Protein AF-A0A7C1NBG6-F1 (afdb_monomer)

Nearest PDB structures (foldseek):
  2a9f-assembly1_B  TM=6.896E-01  e=1.009E-01  Streptococcus pyogenes
  5yb0-assembly3_E  TM=5.919E-01  e=1.326E-01  Entamoeba histolytica
  8ecu-assembly1_B  TM=7.474E-01  e=1.358E+00  Equus caballus
  3olz-assembly1_B  TM=3.492E-01  e=1.786E+00  Rattus norvegicus

Radius of gyration: 12.04 Å; Cα contacts (8 Å, |Δi|>4): 66; chains: 1; bounding box: 36×18×30 Å

Structure (mmCIF, N/CA/C/O backbone):
data_AF-A0A7C1NBG6-F1
#
_entry.id   AF-A0A7C1NBG6-F1
#
loop_
_atom_site.group_PDB
_atom_site.id
_atom_site.type_symbol
_atom_site.label_atom_id
_atom_site.label_alt_id
_atom_site.label_comp_id
_atom_site.label_asym_id
_atom_site.label_entity_id
_atom_site.label_seq_id
_atom_site.pdbx_PDB_ins_code
_atom_site.Cartn_x
_atom_site.Cartn_y
_atom_site.Cartn_z
_atom_site.occupancy
_atom_site.B_iso_or_equiv
_atom_site.auth_seq_id
_atom_site.auth_comp_id
_atom_site.auth_asym_id
_atom_site.auth_atom_id
_atom_site.pdbx_PDB_model_num
ATOM 1 N N . MET A 1 1 ? 25.494 3.515 10.108 1.00 37.00 1 MET A N 1
ATOM 2 C CA . MET A 1 1 ? 24.086 3.190 10.405 1.00 37.00 1 MET A CA 1
ATOM 3 C C . MET A 1 1 ? 23.260 4.170 9.604 1.00 37.00 1 MET A C 1
ATOM 5 O O . MET A 1 1 ? 23.377 5.359 9.854 1.00 37.00 1 MET A O 1
ATOM 9 N N . ALA A 1 2 ? 22.615 3.712 8.530 1.00 40.28 2 ALA A N 1
ATOM 10 C CA . ALA A 1 2 ? 21.864 4.592 7.640 1.00 40.28 2 ALA A CA 1
ATOM 11 C C . ALA A 1 2 ? 20.578 5.006 8.361 1.00 40.28 2 ALA A C 1
ATOM 13 O O . ALA A 1 2 ? 19.613 4.249 8.430 1.00 40.28 2 ALA A O 1
ATOM 14 N N . GLU A 1 3 ? 20.637 6.172 8.990 1.00 45.84 3 GLU A N 1
ATOM 15 C CA . GLU A 1 3 ? 19.530 6.819 9.669 1.00 45.84 3 GLU A CA 1
ATOM 16 C C . GLU A 1 3 ? 18.461 7.153 8.626 1.00 45.84 3 GLU A C 1
ATOM 18 O O . GLU A 1 3 ? 18.615 8.056 7.812 1.00 45.84 3 GLU A O 1
ATOM 23 N N . ASN A 1 4 ? 17.404 6.343 8.627 1.00 46.28 4 ASN A N 1
ATOM 24 C CA . ASN A 1 4 ? 16.111 6.653 8.039 1.00 46.28 4 ASN A CA 1
ATOM 25 C C . ASN A 1 4 ? 16.159 7.048 6.548 1.00 46.28 4 ASN A C 1
ATO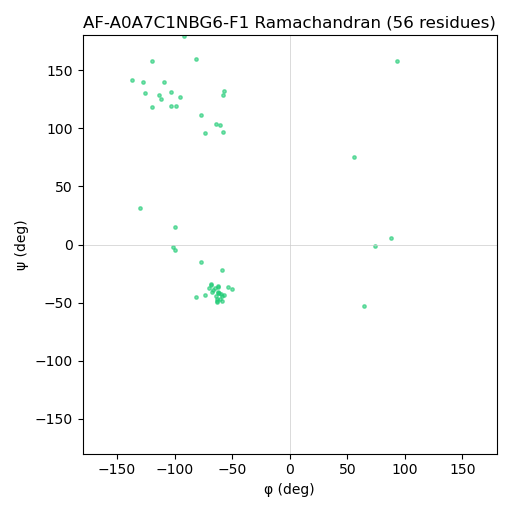M 27 O O . ASN A 1 4 ? 15.964 8.205 6.183 1.00 46.28 4 ASN A O 1
ATOM 31 N N . ALA A 1 5 ? 16.355 6.070 5.655 1.00 48.41 5 ALA A N 1
ATOM 32 C CA . A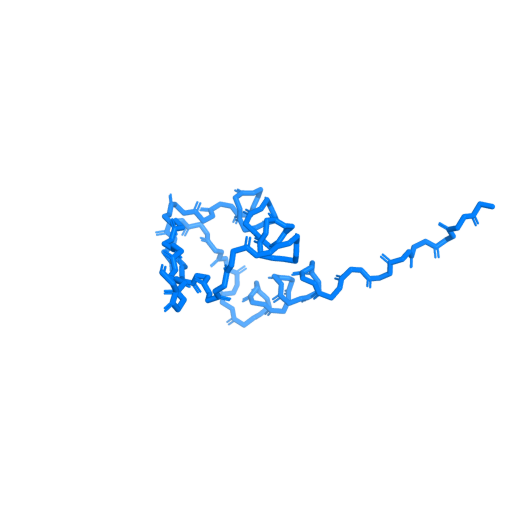LA A 1 5 ? 15.961 6.249 4.260 1.00 48.41 5 ALA A CA 1
ATOM 33 C C . ALA A 1 5 ? 14.454 6.551 4.237 1.00 48.41 5 ALA A C 1
ATOM 35 O O . ALA A 1 5 ? 13.631 5.645 4.369 1.00 48.41 5 ALA A O 1
ATOM 36 N N . VAL A 1 6 ? 14.098 7.837 4.166 1.00 60.09 6 VAL A N 1
ATOM 37 C CA . VAL A 1 6 ? 12.710 8.299 4.167 1.00 60.09 6 VAL A CA 1
ATOM 38 C C . VAL A 1 6 ? 12.035 7.695 2.946 1.00 60.09 6 VAL A C 1
ATOM 40 O O . VAL A 1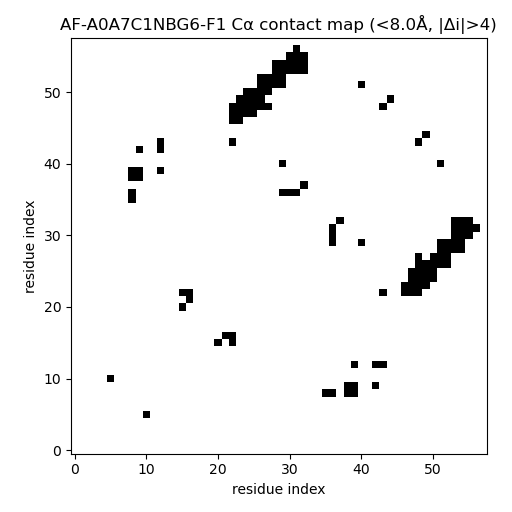 6 ? 12.249 8.119 1.811 1.00 60.09 6 VAL A O 1
ATOM 43 N N . ASN A 1 7 ? 11.248 6.651 3.178 1.00 72.81 7 ASN A N 1
ATOM 44 C CA . ASN A 1 7 ? 10.559 5.959 2.113 1.00 72.81 7 ASN A CA 1
ATOM 45 C C . ASN A 1 7 ? 9.345 6.788 1.683 1.00 72.81 7 ASN A C 1
ATOM 47 O O . ASN A 1 7 ? 8.373 6.916 2.431 1.00 72.81 7 ASN A O 1
ATOM 51 N N . ILE A 1 8 ? 9.398 7.334 0.467 1.00 82.94 8 ILE A N 1
ATOM 52 C CA . ILE A 1 8 ? 8.349 8.186 -0.108 1.00 82.94 8 ILE A CA 1
ATOM 53 C C . ILE A 1 8 ? 6.976 7.495 -0.068 1.00 82.94 8 ILE A C 1
ATOM 55 O O . ILE A 1 8 ? 5.973 8.156 0.204 1.00 82.94 8 ILE A O 1
ATOM 59 N N . SER A 1 9 ? 6.911 6.173 -0.268 1.00 82.44 9 SER A N 1
ATOM 60 C CA . SER A 1 9 ? 5.633 5.451 -0.229 1.00 82.44 9 SER A CA 1
ATOM 61 C C . SER A 1 9 ? 5.025 5.412 1.174 1.00 82.44 9 SER A C 1
ATOM 63 O O . SER A 1 9 ? 3.812 5.536 1.310 1.00 82.44 9 SER A O 1
ATOM 65 N N . SER A 1 10 ? 5.845 5.338 2.227 1.00 83.56 10 SER A N 1
ATOM 66 C CA . SER A 1 10 ? 5.383 5.454 3.617 1.00 83.56 10 SER A CA 1
ATOM 67 C C . SER A 1 10 ? 4.786 6.818 3.909 1.00 83.56 10 SER A C 1
ATOM 69 O O . SER A 1 10 ? 3.677 6.915 4.428 1.00 83.56 10 SER A O 1
ATOM 71 N N . VAL A 1 11 ? 5.511 7.875 3.537 1.00 89.75 11 VAL A N 1
ATOM 72 C CA . VAL A 1 11 ? 5.087 9.255 3.797 1.00 89.75 11 VAL A CA 1
ATOM 73 C C . VAL A 1 11 ? 3.771 9.559 3.079 1.00 89.75 11 VAL A C 1
ATOM 75 O O . VAL A 1 11 ? 2.908 10.237 3.635 1.00 89.75 11 VAL A O 1
ATOM 78 N N . ALA A 1 12 ? 3.579 9.017 1.873 1.00 90.19 12 ALA A N 1
ATOM 79 C CA . ALA A 1 12 ? 2.319 9.128 1.147 1.00 90.19 12 ALA A CA 1
ATOM 80 C C . ALA A 1 12 ? 1.145 8.462 1.892 1.00 90.19 12 ALA A C 1
ATOM 82 O O . ALA A 1 12 ? 0.058 9.039 1.953 1.00 90.19 12 ALA A O 1
ATOM 83 N N . VAL A 1 13 ? 1.354 7.289 2.502 1.00 90.81 13 VAL A N 1
ATOM 84 C CA . VAL A 1 13 ? 0.324 6.605 3.308 1.00 90.81 13 VAL A CA 1
ATOM 85 C C . VAL A 1 13 ? 0.005 7.383 4.586 1.00 90.81 13 VAL A C 1
ATOM 87 O O . VAL A 1 13 ? -1.167 7.539 4.938 1.00 90.81 13 VAL A O 1
ATOM 90 N N . ASP A 1 14 ? 1.016 7.941 5.250 1.00 90.75 14 ASP A N 1
ATOM 91 C CA . ASP A 1 14 ? 0.812 8.784 6.433 1.00 90.75 14 ASP A CA 1
ATOM 92 C C . ASP A 1 14 ? 0.061 10.076 6.094 1.00 90.75 14 ASP A C 1
ATOM 94 O O . ASP A 1 14 ? -0.802 10.524 6.853 1.00 90.75 14 ASP A O 1
ATOM 98 N N . LEU A 1 15 ? 0.339 10.671 4.931 1.00 92.81 15 LEU A N 1
ATOM 99 C CA . LEU A 1 15 ? -0.431 11.804 4.428 1.00 92.81 15 LEU A CA 1
ATOM 100 C C . LEU A 1 15 ? -1.883 11.405 4.140 1.00 92.81 15 LEU A C 1
ATOM 102 O O . LEU A 1 15 ? -2.797 12.123 4.544 1.00 92.81 15 LEU A O 1
ATOM 106 N N . ALA A 1 16 ? -2.109 10.253 3.504 1.00 92.94 16 ALA A N 1
ATOM 107 C CA . ALA A 1 16 ? -3.455 9.746 3.257 1.00 92.94 16 ALA A CA 1
ATOM 108 C C . ALA A 1 16 ? -4.237 9.600 4.571 1.00 92.94 16 ALA A C 1
ATOM 110 O O . ALA A 1 16 ? -5.369 10.070 4.655 1.00 92.94 16 ALA A O 1
ATOM 111 N N . LYS A 1 17 ? -3.625 9.065 5.633 1.00 92.00 17 LYS A N 1
ATOM 112 C CA . LYS A 1 17 ? -4.244 9.046 6.969 1.00 92.00 17 LYS A CA 1
ATOM 113 C C . LYS A 1 17 ? -4.569 10.432 7.504 1.00 92.00 17 LYS A C 1
ATOM 115 O O . LYS A 1 17 ? -5.637 10.611 8.064 1.00 92.00 17 LYS A O 1
ATOM 120 N N . LYS A 1 18 ? -3.688 11.422 7.347 1.00 93.75 18 LYS A N 1
ATOM 121 C CA . LYS A 1 18 ? -3.975 12.792 7.814 1.00 93.75 18 LYS A CA 1
ATOM 122 C C . LYS A 1 18 ? -5.180 13.402 7.096 1.00 93.75 18 LYS A C 1
ATOM 124 O O . LYS A 1 18 ? -5.953 14.117 7.718 1.00 93.75 18 LYS A O 1
ATOM 129 N N . ILE A 1 19 ? -5.349 13.103 5.809 1.00 94.75 19 ILE A N 1
ATOM 130 C CA . ILE A 1 19 ? -6.478 13.585 4.999 1.00 94.75 19 ILE A CA 1
ATOM 131 C C . ILE A 1 19 ? -7.769 12.844 5.368 1.00 94.75 19 ILE A C 1
ATOM 133 O O . ILE A 1 19 ? -8.838 13.438 5.496 1.00 94.75 19 ILE A O 1
ATOM 137 N N . PHE A 1 20 ? -7.675 11.529 5.526 1.00 92.62 20 PHE A N 1
ATOM 138 C CA . PHE A 1 20 ? -8.827 10.646 5.652 1.00 92.62 20 PHE A CA 1
ATOM 139 C C . PHE A 1 20 ? -9.161 10.252 7.094 1.00 92.62 20 PHE A C 1
ATOM 141 O O . PHE A 1 20 ? -10.201 9.635 7.319 1.00 92.62 20 PHE A O 1
ATOM 148 N N . HIS A 1 21 ? -8.341 10.666 8.057 1.00 91.12 21 HIS A N 1
ATOM 149 C CA . HIS A 1 21 ? -8.331 10.315 9.483 1.00 91.12 21 HIS A CA 1
ATOM 150 C C . HIS A 1 21 ? -8.019 8.837 9.748 1.00 91.12 21 HIS A C 1
ATOM 152 O O . HIS A 1 21 ? -7.083 8.518 10.477 1.00 91.12 21 HIS A O 1
ATOM 158 N N . ASP A 1 22 ? -8.767 7.942 9.110 1.00 91.38 22 ASP A N 1
ATOM 159 C CA . ASP A 1 22 ? -8.620 6.496 9.212 1.00 91.38 22 ASP A CA 1
ATOM 160 C C . ASP A 1 22 ? -8.747 5.856 7.827 1.00 91.38 22 ASP A C 1
ATOM 162 O O . ASP A 1 22 ? -9.562 6.292 7.008 1.00 91.38 22 ASP A O 1
ATOM 166 N N . LEU A 1 23 ? -7.941 4.831 7.562 1.00 94.19 23 LEU A N 1
ATOM 167 C CA . LEU A 1 23 ? -7.960 4.051 6.324 1.00 94.19 23 LEU A CA 1
ATOM 168 C C . LEU A 1 23 ? -8.687 2.708 6.488 1.00 94.19 23 LEU A C 1
ATOM 170 O O . LEU A 1 23 ? -8.853 1.992 5.497 1.00 94.19 23 LEU A O 1
ATOM 174 N N . ASN A 1 24 ? -9.157 2.393 7.698 1.00 94.50 24 ASN A N 1
ATOM 175 C CA . ASN A 1 24 ? -9.851 1.151 7.986 1.00 94.50 24 ASN A CA 1
ATOM 176 C C . ASN A 1 24 ? -11.089 0.959 7.098 1.00 94.50 24 ASN A C 1
ATOM 178 O O . ASN A 1 24 ? -11.898 1.873 6.920 1.00 94.50 24 ASN A O 1
ATOM 182 N N . GLY A 1 25 ? -11.229 -0.225 6.503 1.00 91.00 25 GLY A N 1
ATOM 183 C CA . GLY A 1 25 ? -12.378 -0.559 5.656 1.00 91.00 25 GLY A CA 1
ATO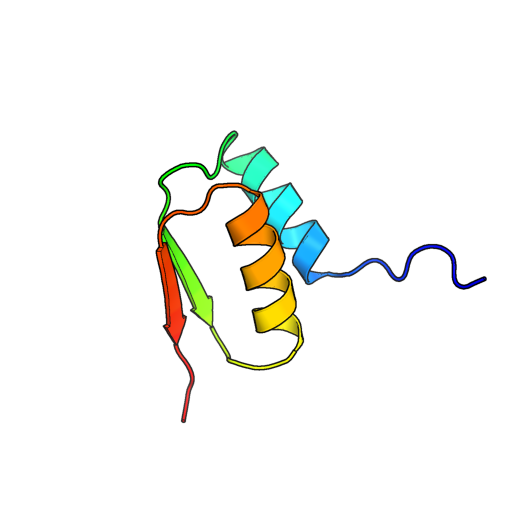M 184 C C . GLY A 1 25 ? -12.380 0.093 4.267 1.00 91.00 25 GLY A C 1
ATOM 185 O O . GLY A 1 25 ? -13.297 -0.167 3.486 1.00 91.00 25 GLY A O 1
ATOM 186 N N . ARG A 1 26 ? -11.382 0.924 3.934 1.00 94.81 26 ARG A N 1
ATOM 187 C CA . ARG A 1 26 ? -11.287 1.575 2.619 1.00 94.81 26 ARG A CA 1
ATOM 188 C C . ARG A 1 26 ? -10.689 0.649 1.570 1.00 94.81 26 ARG A C 1
ATOM 190 O O . ARG A 1 26 ? -9.968 -0.294 1.891 1.00 94.81 26 ARG A O 1
ATOM 197 N N . SER A 1 27 ? -10.948 0.985 0.313 1.00 95.75 27 SER A N 1
ATOM 198 C CA . SER A 1 27 ? -10.339 0.352 -0.852 1.00 95.75 27 SER A CA 1
ATOM 199 C C . SER A 1 27 ? -9.369 1.331 -1.518 1.00 95.75 27 SER A C 1
ATOM 201 O O . SER A 1 27 ? -9.666 2.525 -1.613 1.00 95.75 27 SER A O 1
ATOM 203 N N . VAL A 1 28 ? -8.214 0.847 -1.972 1.00 95.44 28 VAL A N 1
ATOM 204 C CA . VAL A 1 28 ? -7.156 1.666 -2.586 1.00 95.44 28 VAL A CA 1
ATOM 205 C C . VAL A 1 28 ? -6.757 1.090 -3.939 1.00 95.44 28 VAL A C 1
ATOM 207 O O . VAL A 1 28 ? -6.634 -0.121 -4.085 1.00 95.44 28 VAL A O 1
ATOM 210 N N . LEU A 1 2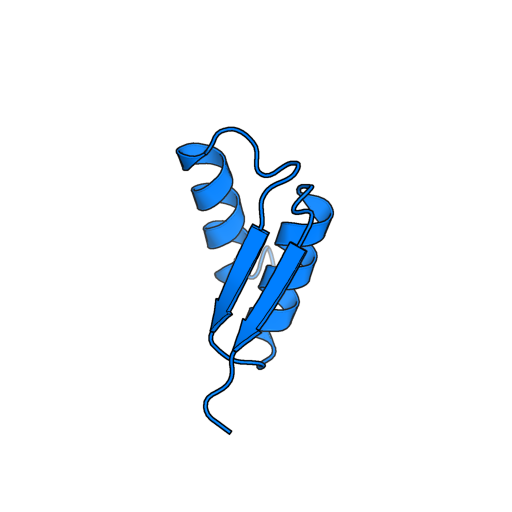9 ? -6.527 1.965 -4.921 1.00 95.12 29 LEU A N 1
ATOM 211 C CA . LEU A 1 29 ? -5.968 1.618 -6.225 1.00 95.12 29 LEU A CA 1
ATOM 212 C C . LEU A 1 29 ? -4.492 2.027 -6.284 1.00 95.12 29 LEU A C 1
ATOM 214 O O . LEU A 1 29 ? -4.167 3.209 -6.186 1.00 95.12 29 LEU A O 1
ATOM 218 N N . LEU A 1 30 ? -3.609 1.054 -6.476 1.00 92.75 30 LEU A N 1
ATOM 219 C CA . LEU A 1 30 ? -2.196 1.254 -6.764 1.00 92.75 30 LEU A CA 1
ATOM 220 C C . LEU A 1 30 ? -1.979 1.208 -8.274 1.00 92.75 30 LEU A C 1
ATOM 222 O O . LEU A 1 30 ? -2.378 0.258 -8.945 1.00 92.75 30 LEU A O 1
ATOM 226 N N . LEU A 1 31 ? -1.341 2.247 -8.804 1.00 91.81 31 LEU A N 1
ATOM 227 C CA . LEU A 1 31 ? -0.948 2.318 -10.20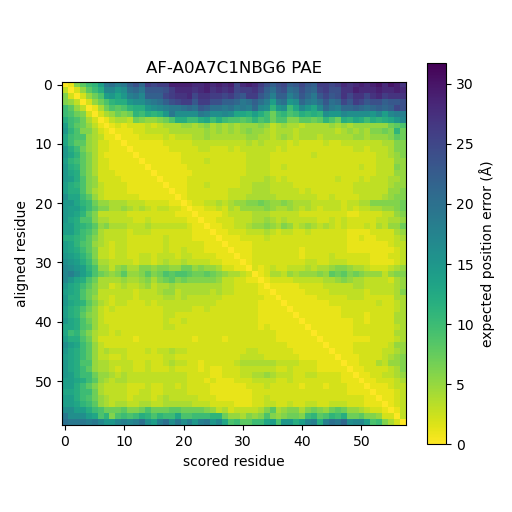6 1.00 91.81 31 LEU A CA 1
ATOM 228 C C . LEU A 1 31 ? 0.530 1.937 -10.329 1.00 91.81 31 LEU A C 1
ATOM 230 O O . LEU A 1 31 ? 1.396 2.615 -9.775 1.00 91.81 31 LEU A O 1
ATOM 234 N N . GLY A 1 32 ? 0.807 0.871 -11.075 1.00 88.06 32 GLY A N 1
ATOM 235 C CA . GLY A 1 32 ? 2.132 0.266 -11.205 1.00 88.06 32 GLY A CA 1
ATOM 236 C C . GLY A 1 32 ? 2.375 -0.876 -10.211 1.00 88.06 32 GLY A C 1
ATOM 237 O O . GLY A 1 32 ? 1.726 -0.975 -9.174 1.00 88.06 32 GLY A O 1
ATOM 238 N N . ALA A 1 33 ? 3.325 -1.750 -10.550 1.00 86.19 33 ALA A N 1
ATOM 239 C CA . ALA A 1 33 ? 3.626 -2.986 -9.816 1.00 86.19 33 ALA A CA 1
ATOM 240 C C . ALA A 1 33 ? 5.129 -3.147 -9.495 1.00 86.19 33 ALA A C 1
ATOM 242 O O . ALA A 1 33 ? 5.648 -4.256 -9.479 1.00 86.19 33 ALA A O 1
ATOM 243 N N . GLY A 1 34 ? 5.845 -2.033 -9.299 1.00 87.38 34 GLY A N 1
ATOM 244 C CA . GLY A 1 34 ? 7.258 -2.041 -8.897 1.00 87.38 34 GLY A CA 1
ATOM 245 C C . GLY A 1 34 ? 7.455 -1.993 -7.378 1.00 87.38 34 GLY A C 1
ATOM 246 O O . GLY A 1 34 ? 6.491 -1.850 -6.624 1.00 87.38 34 GLY A O 1
ATOM 247 N N . ASP A 1 35 ? 8.711 -2.008 -6.933 1.00 87.62 35 ASP A N 1
ATOM 248 C CA . ASP A 1 35 ? 9.112 -2.068 -5.514 1.00 87.62 35 ASP A CA 1
ATOM 249 C C . ASP A 1 35 ? 8.413 -1.023 -4.624 1.00 87.62 35 ASP A C 1
ATOM 2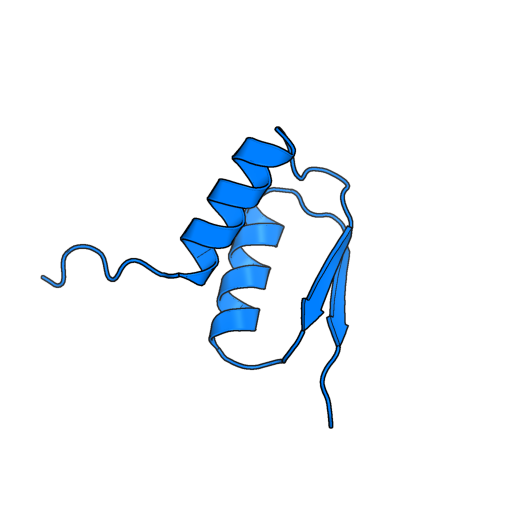51 O O . ASP A 1 35 ? 7.998 -1.296 -3.497 1.00 87.62 35 ASP A O 1
ATOM 255 N N . MET A 1 36 ? 8.217 0.193 -5.145 1.00 86.56 36 MET A N 1
ATOM 256 C CA . MET A 1 36 ? 7.536 1.269 -4.418 1.00 86.56 36 MET A CA 1
ATOM 257 C C . MET A 1 36 ? 6.041 0.997 -4.208 1.00 86.56 36 MET A C 1
ATOM 259 O O . MET A 1 36 ? 5.503 1.372 -3.164 1.00 86.56 36 MET A O 1
ATOM 263 N N . ALA A 1 37 ? 5.378 0.346 -5.169 1.00 89.12 37 ALA A N 1
ATOM 264 C CA . ALA A 1 37 ? 3.977 -0.050 -5.048 1.00 89.12 37 ALA A CA 1
ATOM 265 C C . ALA A 1 37 ? 3.819 -1.173 -4.015 1.00 89.12 37 ALA A C 1
ATOM 267 O O . ALA A 1 37 ? 2.881 -1.142 -3.222 1.00 89.12 37 ALA A O 1
ATOM 268 N N . GLU A 1 38 ? 4.773 -2.106 -3.951 1.00 89.00 38 GLU A N 1
ATOM 269 C CA . GLU A 1 38 ? 4.792 -3.147 -2.921 1.00 89.00 38 GLU A CA 1
ATOM 270 C C . GLU A 1 38 ? 4.953 -2.548 -1.516 1.00 89.00 38 GLU A C 1
ATOM 272 O O . GLU A 1 38 ? 4.196 -2.875 -0.598 1.00 89.00 38 GLU A O 1
ATOM 277 N N . LEU A 1 39 ? 5.893 -1.616 -1.344 1.00 90.50 39 LEU A N 1
ATOM 278 C CA . LEU A 1 39 ? 6.083 -0.908 -0.075 1.00 90.50 39 LEU A CA 1
ATOM 279 C C . LEU A 1 39 ? 4.840 -0.104 0.332 1.00 90.50 39 LEU A C 1
ATOM 281 O O . LEU A 1 39 ? 4.440 -0.143 1.498 1.00 90.50 39 LEU A O 1
ATOM 285 N N . ALA A 1 40 ? 4.194 0.571 -0.624 1.00 91.12 40 ALA A N 1
ATOM 286 C CA . ALA A 1 40 ? 2.927 1.256 -0.383 1.00 91.12 40 ALA A CA 1
ATOM 287 C C . ALA A 1 40 ? 1.835 0.272 0.062 1.00 91.12 40 ALA A C 1
ATOM 289 O O . ALA A 1 40 ? 1.161 0.523 1.059 1.00 91.12 40 ALA A O 1
ATOM 290 N N . ALA A 1 41 ? 1.688 -0.866 -0.627 1.00 92.88 41 ALA A N 1
ATOM 291 C CA . ALA A 1 41 ? 0.698 -1.890 -0.302 1.00 92.88 41 ALA A CA 1
ATOM 292 C C . ALA A 1 41 ? 0.880 -2.438 1.119 1.00 92.88 41 ALA A C 1
ATOM 294 O O . ALA A 1 41 ? -0.092 -2.541 1.874 1.00 92.88 41 ALA A O 1
ATOM 295 N N . ARG A 1 42 ? 2.128 -2.727 1.513 1.00 91.62 42 ARG A N 1
ATOM 296 C CA . ARG A 1 42 ? 2.462 -3.175 2.874 1.00 91.62 42 ARG A CA 1
ATOM 297 C C . ARG A 1 42 ? 2.035 -2.140 3.911 1.00 91.62 42 ARG A C 1
ATOM 299 O O . ARG A 1 42 ? 1.342 -2.488 4.863 1.00 91.62 42 ARG A O 1
ATOM 306 N N . HIS A 1 43 ? 2.370 -0.866 3.706 1.00 92.31 43 HIS A N 1
ATOM 307 C CA . HIS A 1 43 ? 1.953 0.180 4.638 1.00 92.31 43 HIS A CA 1
ATOM 308 C C . HIS A 1 43 ? 0.444 0.412 4.659 1.00 92.31 43 HIS A C 1
ATOM 310 O O . HIS A 1 43 ? -0.113 0.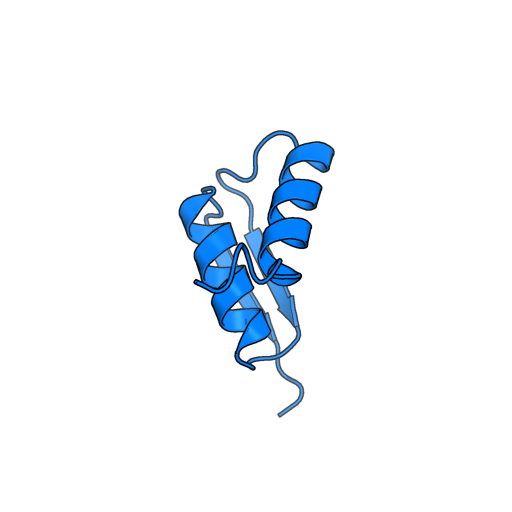602 5.734 1.00 92.31 43 HIS A O 1
ATOM 316 N N . LEU A 1 44 ? -0.244 0.372 3.523 1.00 93.50 44 LEU A N 1
ATOM 317 C CA . LEU A 1 44 ? -1.704 0.494 3.480 1.00 93.50 44 LEU A CA 1
ATOM 318 C C . LEU A 1 44 ? -2.390 -0.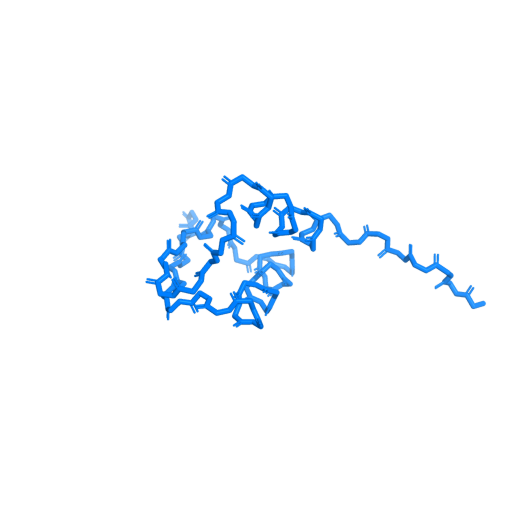651 4.241 1.00 93.50 44 LEU A C 1
ATOM 320 O O . LEU A 1 44 ? -3.308 -0.399 5.020 1.00 93.50 44 LEU A O 1
ATOM 324 N N . THR A 1 45 ? -1.887 -1.878 4.086 1.00 92.62 45 THR A N 1
ATOM 325 C CA . THR A 1 45 ? -2.406 -3.072 4.774 1.00 92.62 45 THR A CA 1
ATOM 326 C C . THR A 1 45 ? -2.244 -2.961 6.290 1.00 92.62 45 THR A C 1
ATOM 328 O O . THR A 1 45 ? -3.215 -3.119 7.026 1.00 92.62 45 THR A O 1
ATOM 331 N N . THR A 1 46 ? -1.049 -2.596 6.773 1.00 91.94 46 THR A N 1
ATOM 332 C CA . THR A 1 46 ? -0.794 -2.355 8.211 1.00 91.94 46 THR A CA 1
ATOM 333 C C . THR A 1 46 ? -1.692 -1.258 8.790 1.00 91.94 46 THR A C 1
ATOM 335 O O . THR A 1 46 ? -1.929 -1.207 9.994 1.00 91.94 46 THR A O 1
ATOM 338 N N . ASN A 1 47 ? -2.220 -0.388 7.931 1.00 91.69 47 ASN A N 1
ATOM 339 C CA . ASN A 1 47 ? -3.065 0.736 8.298 1.00 91.69 47 ASN A CA 1
ATOM 340 C C . ASN A 1 47 ? -4.566 0.484 8.096 1.00 91.69 47 ASN A C 1
ATOM 342 O O . ASN A 1 47 ? -5.344 1.433 8.137 1.00 91.69 47 ASN A O 1
ATOM 346 N N . GLY A 1 48 ? -4.974 -0.777 7.921 1.00 92.31 48 GLY A N 1
ATOM 347 C CA . GLY A 1 48 ? -6.378 -1.195 7.966 1.00 92.31 48 GLY A CA 1
ATOM 348 C C . GLY A 1 48 ? -7.127 -1.113 6.637 1.00 92.31 48 GLY A C 1
ATOM 349 O O . GLY A 1 48 ? -8.332 -1.363 6.602 1.00 92.31 48 GLY A O 1
ATOM 350 N N . VAL A 1 49 ? -6.449 -0.791 5.533 1.00 95.94 49 VAL A N 1
ATOM 351 C CA . VAL A 1 49 ? -7.073 -0.844 4.203 1.00 95.94 49 VAL A CA 1
ATOM 352 C C . VAL A 1 49 ? -7.588 -2.259 3.945 1.00 95.94 49 VAL A C 1
ATOM 354 O O . VAL A 1 49 ? -6.856 -3.232 4.115 1.00 95.94 49 VAL A O 1
ATOM 357 N N . ARG A 1 50 ? -8.856 -2.365 3.543 1.00 95.62 50 ARG A N 1
ATOM 358 C CA . ARG A 1 50 ? -9.531 -3.650 3.336 1.00 95.62 50 ARG A CA 1
ATOM 359 C C . ARG A 1 50 ? -9.194 -4.246 1.980 1.00 95.62 50 ARG A C 1
ATOM 361 O O . ARG A 1 50 ? -8.896 -5.430 1.895 1.00 95.62 50 ARG A O 1
ATOM 368 N N . ASP A 1 51 ? -9.236 -3.417 0.940 1.00 95.81 51 ASP A N 1
ATOM 369 C CA . ASP A 1 51 ? -9.035 -3.868 -0.435 1.00 95.81 51 ASP A CA 1
ATOM 370 C C . ASP A 1 51 ? -7.920 -3.064 -1.097 1.00 95.81 51 ASP A C 1
ATOM 372 O O . ASP A 1 51 ? -7.930 -1.831 -1.083 1.00 95.81 51 ASP A O 1
ATOM 376 N N . ILE A 1 52 ? -6.977 -3.759 -1.724 1.00 95.00 52 ILE A N 1
ATOM 377 C CA . ILE A 1 52 ? -5.934 -3.146 -2.544 1.00 95.00 52 ILE A CA 1
ATOM 378 C C . ILE A 1 52 ? -6.083 -3.691 -3.959 1.00 95.00 52 ILE A C 1
ATOM 380 O O . ILE A 1 52 ? -5.965 -4.891 -4.195 1.00 95.00 52 ILE A O 1
ATOM 384 N N . ILE A 1 53 ? -6.347 -2.793 -4.899 1.00 95.31 53 ILE A N 1
ATOM 385 C CA . ILE A 1 53 ? -6.443 -3.078 -6.327 1.00 95.31 53 ILE A CA 1
ATOM 386 C C . ILE A 1 53 ? -5.151 -2.579 -6.958 1.00 95.31 53 ILE A C 1
ATOM 388 O O . ILE A 1 53 ? -4.750 -1.446 -6.712 1.00 95.31 53 ILE A O 1
ATOM 392 N N . VAL A 1 54 ? -4.498 -3.396 -7.777 1.00 93.69 54 VAL A N 1
ATOM 393 C CA . VAL A 1 54 ? -3.303 -2.985 -8.522 1.00 93.69 54 VAL A CA 1
ATOM 394 C C . VAL A 1 54 ? -3.655 -2.936 -9.999 1.00 93.69 54 VAL A C 1
ATOM 396 O O . VAL A 1 54 ? -4.134 -3.922 -10.553 1.00 93.69 54 VAL A O 1
ATOM 399 N N . ALA A 1 55 ? -3.413 -1.797 -10.640 1.00 93.88 55 ALA A N 1
ATOM 400 C CA . ALA A 1 55 ? -3.504 -1.658 -12.085 1.00 93.88 55 ALA A CA 1
ATOM 401 C C . ALA A 1 55 ? -2.114 -1.379 -12.657 1.00 93.88 55 ALA A C 1
ATOM 403 O O . ALA A 1 55 ? -1.420 -0.462 -12.216 1.00 93.88 55 ALA A O 1
ATOM 404 N N . ASN A 1 56 ? -1.714 -2.160 -13.657 1.00 92.44 56 ASN A N 1
ATOM 405 C CA . ASN A 1 56 ? -0.464 -1.973 -14.382 1.00 92.44 56 ASN A CA 1
ATOM 406 C C . ASN A 1 56 ? -0.742 -1.733 -15.873 1.00 92.44 56 ASN A C 1
ATOM 408 O O . ASN A 1 56 ? -1.816 -2.061 -16.370 1.00 92.44 56 ASN A O 1
ATOM 412 N N . ARG A 1 57 ? 0.212 -1.117 -16.578 1.00 88.94 57 ARG A N 1
ATOM 413 C CA . ARG A 1 57 ? 0.086 -0.803 -18.014 1.00 88.94 57 ARG A CA 1
ATOM 414 C C . ARG A 1 57 ? 0.299 -2.028 -18.922 1.00 88.94 57 ARG A C 1
ATOM 416 O O . ARG A 1 57 ? -0.024 -1.943 -20.103 1.00 88.94 57 ARG A O 1
ATOM 423 N N . THR A 1 58 ? 0.849 -3.116 -18.392 1.00 58.69 58 THR A N 1
ATOM 424 C CA . THR A 1 58 ? 1.198 -4.333 -19.136 1.00 58.69 58 THR A CA 1
ATOM 425 C C . THR A 1 58 ? 0.237 -5.467 -18.846 1.00 58.69 58 THR A C 1
ATOM 427 O O . THR A 1 58 ? -0.117 -5.619 -17.654 1.00 58.69 58 THR A O 1
#

Solvent-accessible surface area (backbone atoms only — not comparable to full-atom values): 3515 Å² total; per-residue (Å²): 129,86,80,70,81,80,50,65,44,53,53,51,49,55,50,48,29,70,75,58,71,60,40,60,74,36,74,46,80,40,79,44,85,51,74,63,44,53,53,28,50,52,53,40,47,80,48,40,36,65,42,81,45,76,48,59,99,120

Mean predicted aligned error: 5.39 Å

Sequence (58 aa):
MAENAVNISSVAVDLAKKIFHDLNGRSVLLLGAGDMAELAARHLTTNGVRDIIVANRT

Foldseek 3Di:
DPPDPPQPLLVVLVVVCVVVVAQAAAEEEAEDDDPSSVVNVVNSVVRHHDHYHYDYPD

pLDDT: mean 85.99, std 14.84, range [37.0, 95.94]

Secondary structure (DSSP, 8-state):
-------HHHHHHHHHHHHHS--TT-EEEEE--SHHHHHHHHHHHHTT--EEEEE---